Protein AF-A0A0R2PTE6-F1 (afdb_monomer_lite)

Foldseek 3Di:
DDDDDDDPDPPVDDDDDDDDPAFPDKQDDPLCLPCCVVPPVPVNVVSVVSSVVVQVVQVPAQKHQNQADPSRITGMDGD

Sequence (79 aa):
MLVRWAVAGCNGVAPVAQHVAAAEWSISTPQDIEALRRHDRAAAAQWRAAQRVELRKAFAGGWKVAGVMSDGSYAVARA

Structure (mmCIF, N/CA/C/O backbone):
data_AF-A0A0R2PTE6-F1
#
_entry.id   AF-A0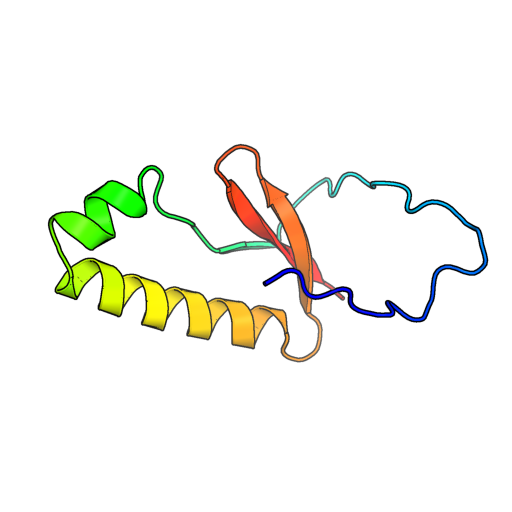A0R2PTE6-F1
#
loop_
_atom_site.group_PDB
_atom_site.id
_atom_site.type_symbol
_atom_site.label_atom_id
_atom_site.label_alt_id
_atom_site.label_comp_id
_atom_site.label_asym_id
_atom_site.label_entity_id
_atom_site.label_seq_id
_atom_site.pdbx_PDB_ins_code
_atom_site.Cartn_x
_atom_site.Cartn_y
_atom_site.Cartn_z
_atom_site.occupancy
_atom_site.B_iso_or_equiv
_atom_site.auth_seq_id
_atom_site.auth_comp_id
_atom_site.auth_asym_id
_atom_site.auth_atom_id
_atom_site.pdbx_PDB_model_num
ATOM 1 N N . MET A 1 1 ? -25.458 -2.395 -8.991 1.00 40.53 1 MET A N 1
ATOM 2 C CA . MET A 1 1 ? -24.937 -1.657 -10.162 1.00 40.53 1 MET A CA 1
ATOM 3 C C . MET A 1 1 ? -23.573 -2.235 -10.495 1.00 40.53 1 MET A C 1
ATOM 5 O O . MET A 1 1 ? -22.718 -2.228 -9.619 1.00 40.53 1 MET A O 1
ATOM 9 N N . LEU A 1 2 ? -23.396 -2.810 -11.685 1.00 40.16 2 LEU A N 1
ATOM 10 C CA . LEU A 1 2 ? -22.128 -3.410 -12.109 1.00 40.16 2 LEU A CA 1
ATOM 11 C C . LEU A 1 2 ? -21.460 -2.451 -13.095 1.00 40.16 2 LEU A C 1
ATOM 13 O O . LEU A 1 2 ? -22.096 -2.030 -14.058 1.00 40.16 2 LEU A O 1
ATOM 17 N N . VAL A 1 3 ? -20.209 -2.077 -12.838 1.00 45.19 3 VAL A N 1
ATOM 18 C CA . VAL A 1 3 ? -19.438 -1.201 -13.729 1.00 45.19 3 VAL A CA 1
ATOM 19 C C . VAL A 1 3 ? -18.361 -2.042 -14.394 1.00 45.19 3 VAL A C 1
ATOM 21 O O . VAL A 1 3 ? -17.596 -2.722 -13.713 1.00 45.19 3 VAL A O 1
ATOM 24 N N . ARG A 1 4 ? -18.299 -1.989 -15.725 1.00 60.22 4 ARG A N 1
ATOM 25 C CA . ARG A 1 4 ? -17.235 -2.600 -16.520 1.00 60.22 4 ARG A CA 1
ATOM 26 C C . ARG A 1 4 ? -16.335 -1.495 -17.053 1.00 60.22 4 ARG A C 1
ATOM 28 O O . ARG A 1 4 ? -16.811 -0.578 -17.713 1.00 60.22 4 ARG A O 1
ATOM 35 N N . TRP A 1 5 ? -15.042 -1.617 -16.795 1.00 63.62 5 TRP A N 1
ATOM 36 C CA . TRP A 1 5 ? -14.029 -0.714 -17.327 1.00 63.62 5 TRP A CA 1
ATOM 37 C C . TRP A 1 5 ? -13.395 -1.335 -18.569 1.00 63.62 5 TRP A C 1
ATOM 39 O O . TRP A 1 5 ? -13.037 -2.514 -18.566 1.00 63.62 5 TRP A O 1
ATOM 49 N N . ALA A 1 6 ? -13.269 -0.551 -19.640 1.00 62.06 6 ALA A N 1
ATOM 50 C CA . ALA A 1 6 ? -12.464 -0.931 -20.791 1.00 62.06 6 ALA A CA 1
ATOM 51 C C . ALA A 1 6 ? -10.989 -0.706 -20.432 1.00 62.06 6 ALA A C 1
ATOM 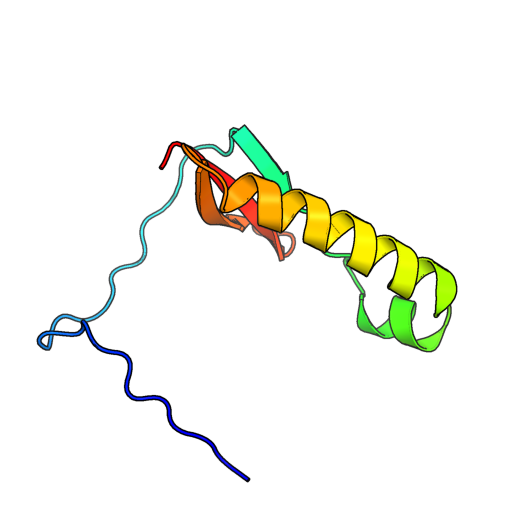53 O O . ALA A 1 6 ? -10.495 0.417 -20.483 1.00 62.06 6 ALA A O 1
ATOM 54 N N . VAL A 1 7 ? -10.299 -1.765 -20.008 1.00 66.69 7 VAL A N 1
ATOM 55 C CA . VAL A 1 7 ? -8.855 -1.707 -19.764 1.00 66.69 7 VAL A CA 1
ATOM 56 C C . VAL A 1 7 ? -8.153 -1.764 -21.121 1.00 66.69 7 VAL A C 1
ATOM 58 O O . VAL A 1 7 ? -8.129 -2.808 -21.770 1.00 66.69 7 VAL A O 1
ATOM 61 N N . ALA A 1 8 ? -7.625 -0.630 -21.580 1.00 63.31 8 ALA A N 1
ATOM 62 C CA . ALA A 1 8 ? -6.777 -0.584 -22.768 1.00 63.31 8 ALA A CA 1
ATOM 63 C C . ALA A 1 8 ? -5.452 -1.325 -22.496 1.00 63.31 8 ALA A C 1
ATOM 65 O O . ALA A 1 8 ? -4.877 -1.174 -21.421 1.00 63.31 8 ALA A O 1
ATOM 66 N N . GLY A 1 9 ? -4.967 -2.116 -23.461 1.00 62.19 9 GLY A N 1
ATOM 67 C CA . GLY A 1 9 ? -3.635 -2.746 -23.405 1.00 62.19 9 GLY A CA 1
ATOM 68 C C . GLY A 1 9 ? -3.600 -4.276 -23.442 1.00 62.19 9 GLY A C 1
ATOM 69 O O . GLY A 1 9 ? -2.522 -4.854 -23.537 1.00 62.19 9 GLY A O 1
ATOM 70 N N . CYS A 1 10 ? -4.747 -4.957 -23.427 1.00 58.12 10 CYS A N 1
ATOM 71 C CA . CYS A 1 10 ? -4.781 -6.407 -23.621 1.00 58.12 10 CYS A CA 1
ATOM 72 C C . CYS A 1 10 ? -4.976 -6.697 -25.114 1.00 58.12 10 CYS A C 1
ATOM 74 O O . CYS A 1 10 ? -6.109 -6.844 -25.569 1.00 58.12 10 CYS A O 1
ATOM 76 N N . ASN A 1 11 ? -3.893 -6.772 -25.892 1.00 67.88 11 ASN A N 1
ATOM 77 C CA . ASN A 1 11 ? -3.918 -7.117 -27.326 1.00 67.88 11 ASN A CA 1
ATOM 78 C C . ASN A 1 11 ? -4.283 -8.606 -27.563 1.00 67.88 11 ASN A C 1
ATOM 80 O O . ASN A 1 11 ? -3.650 -9.286 -28.362 1.00 67.88 11 ASN A O 1
ATOM 84 N N . GLY A 1 12 ? -5.228 -9.159 -26.796 1.00 71.88 12 GLY A N 1
ATOM 85 C CA . GLY A 1 12 ? -5.540 -10.590 -26.756 1.00 71.88 12 GLY A CA 1
ATOM 86 C C . GLY A 1 12 ? -4.540 -11.446 -25.968 1.00 71.88 12 GLY A C 1
ATOM 87 O O . GLY A 1 12 ? -4.764 -12.642 -25.815 1.00 71.88 12 GLY A O 1
ATOM 88 N N . VAL A 1 13 ? -3.464 -10.858 -25.432 1.00 73.69 13 VAL A N 1
ATOM 89 C CA . VAL A 1 13 ? -2.498 -11.566 -24.579 1.00 73.69 13 VAL A CA 1
ATOM 90 C C . VAL A 1 13 ? -3.015 -11.595 -23.143 1.00 73.69 13 VAL A C 1
ATOM 92 O O . VAL A 1 13 ? -3.304 -10.547 -22.562 1.00 73.69 13 VAL A O 1
ATOM 95 N N . ALA A 1 14 ? -3.132 -12.794 -22.571 1.00 73.38 14 ALA A N 1
ATOM 96 C CA . ALA A 1 14 ? -3.490 -12.959 -21.169 1.00 73.38 14 ALA A CA 1
ATOM 97 C C . ALA A 1 14 ? -2.380 -12.384 -20.266 1.00 73.38 14 ALA A C 1
ATOM 99 O O . ALA A 1 14 ? -1.199 -12.624 -20.533 1.00 73.38 14 ALA A O 1
ATOM 100 N N . PRO A 1 15 ? -2.719 -11.644 -19.197 1.00 71.88 15 PRO A N 1
ATOM 101 C CA . PRO A 1 15 ? -1.721 -11.167 -18.252 1.00 71.88 15 PRO A CA 1
ATOM 102 C C . PRO A 1 15 ? -1.021 -12.360 -17.590 1.00 71.88 15 PRO A C 1
ATOM 104 O O . PRO A 1 15 ? -1.673 -13.261 -17.064 1.00 71.88 15 PRO A O 1
ATOM 107 N N . VAL A 1 16 ? 0.311 -12.355 -17.608 1.00 78.38 16 VAL A N 1
ATOM 108 C CA . VAL A 1 16 ? 1.138 -13.356 -16.926 1.00 78.38 16 VAL A CA 1
ATOM 109 C C . VAL A 1 16 ? 1.636 -12.752 -15.621 1.00 78.38 16 VAL A C 1
ATOM 111 O O . VAL A 1 16 ? 2.259 -11.689 -15.624 1.00 78.38 16 VAL A O 1
ATOM 114 N N . ALA A 1 17 ? 1.360 -13.420 -14.502 1.00 76.62 17 ALA A N 1
ATOM 115 C CA . ALA A 1 17 ? 1.901 -13.017 -13.211 1.00 76.62 17 ALA A CA 1
ATOM 116 C C . ALA A 1 17 ? 3.412 -13.282 -13.168 1.00 76.62 17 ALA A C 1
ATOM 118 O O . ALA A 1 17 ? 3.882 -14.336 -13.596 1.00 76.62 17 ALA A O 1
ATOM 119 N N . GLN A 1 18 ? 4.167 -12.331 -12.627 1.00 80.69 18 GLN A N 1
ATOM 120 C CA . GLN A 1 18 ? 5.596 -12.481 -12.370 1.00 80.69 18 GLN A CA 1
ATOM 121 C C . GLN A 1 18 ? 5.846 -12.371 -10.871 1.00 80.69 18 GLN A C 1
ATOM 123 O O . GLN A 1 18 ? 5.219 -11.562 -10.187 1.00 80.69 18 GLN A O 1
ATOM 128 N N . HIS A 1 19 ? 6.769 -13.185 -10.365 1.00 81.94 19 HIS A N 1
ATOM 129 C CA . HIS A 1 19 ? 7.226 -13.071 -8.989 1.00 81.94 19 HIS A CA 1
ATOM 130 C C . HIS A 1 19 ? 8.293 -11.987 -8.881 1.00 81.94 19 HIS A C 1
ATOM 132 O O . HIS A 1 19 ? 9.273 -11.976 -9.624 1.00 81.94 19 HIS A O 1
ATOM 138 N N . VAL A 1 20 ? 8.111 -11.103 -7.907 1.00 81.44 20 VAL A N 1
ATOM 139 C CA . VAL A 1 20 ? 9.123 -10.132 -7.503 1.00 81.44 20 VAL A CA 1
ATOM 140 C C . VAL A 1 20 ? 9.935 -10.768 -6.380 1.00 81.44 20 VAL A C 1
ATOM 142 O O . VAL A 1 20 ? 9.381 -11.111 -5.340 1.00 81.44 20 VAL A O 1
ATOM 145 N N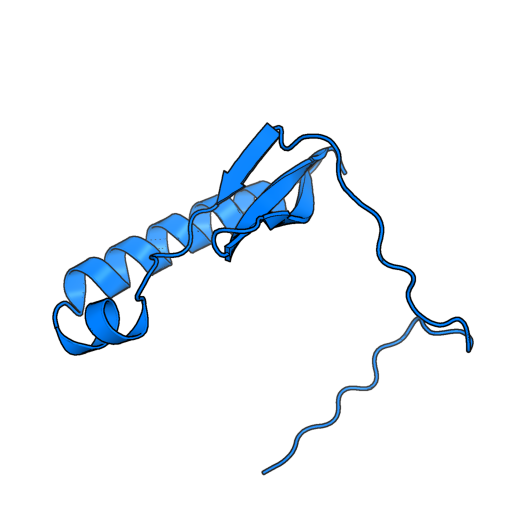 . ALA A 1 21 ? 11.237 -10.960 -6.602 1.00 83.12 21 ALA A N 1
ATOM 146 C CA . ALA A 1 21 ? 12.100 -11.670 -5.655 1.00 83.12 21 ALA A CA 1
ATOM 147 C C . ALA A 1 21 ? 12.361 -10.883 -4.359 1.00 83.12 21 ALA A C 1
ATOM 149 O O . ALA A 1 21 ? 12.557 -11.489 -3.309 1.00 83.12 21 ALA A O 1
ATOM 150 N N . ALA A 1 22 ? 12.370 -9.548 -4.429 1.00 87.06 22 ALA A N 1
ATOM 151 C CA . ALA A 1 22 ? 12.626 -8.678 -3.288 1.00 87.06 22 ALA A CA 1
ATOM 152 C C . ALA A 1 22 ? 11.892 -7.339 -3.422 1.00 87.06 22 ALA A C 1
ATOM 154 O O . ALA A 1 22 ? 11.738 -6.807 -4.524 1.00 87.06 22 ALA A O 1
ATOM 155 N N . ALA A 1 23 ? 11.474 -6.794 -2.283 1.00 93.94 23 ALA A N 1
ATOM 156 C CA . ALA A 1 23 ? 10.931 -5.449 -2.166 1.00 93.94 23 ALA A CA 1
ATOM 157 C C . ALA A 1 23 ? 11.969 -4.540 -1.498 1.00 93.94 23 ALA A C 1
ATOM 159 O O . ALA A 1 23 ? 12.627 -4.957 -0.548 1.00 93.94 23 ALA A O 1
ATOM 160 N N . GLU A 1 24 ? 12.079 -3.300 -1.967 1.00 95.62 24 GLU A N 1
ATOM 161 C CA . GLU A 1 24 ? 12.886 -2.270 -1.301 1.00 95.62 24 GLU A CA 1
ATOM 162 C C . GLU A 1 24 ? 12.222 -1.855 0.021 1.00 95.62 24 GLU A C 1
ATOM 164 O O . GLU A 1 24 ? 12.878 -1.674 1.043 1.00 95.62 24 GLU A O 1
ATOM 169 N N . TRP A 1 25 ? 10.890 -1.743 0.011 1.00 96.44 25 TRP A N 1
ATOM 170 C CA . TRP A 1 25 ? 10.071 -1.634 1.214 1.00 96.44 25 TRP A CA 1
ATOM 171 C C . TRP A 1 25 ? 8.657 -2.158 0.963 1.00 96.44 25 TRP A C 1
ATOM 173 O O . TRP A 1 25 ? 8.263 -2.429 -0.178 1.00 96.44 25 TRP A O 1
ATOM 183 N N . SER A 1 26 ? 7.878 -2.267 2.040 1.00 96.25 26 SER A N 1
ATOM 184 C CA . SER A 1 26 ? 6.472 -2.646 1.986 1.00 96.25 26 SER A CA 1
ATOM 185 C C . SER A 1 26 ? 5.536 -1.569 2.527 1.00 96.25 26 SER A C 1
ATOM 187 O O . SER A 1 26 ? 5.893 -0.776 3.398 1.00 96.25 26 SER A O 1
ATOM 189 N N . ILE A 1 27 ? 4.312 -1.542 1.997 1.00 96.88 27 ILE A N 1
ATOM 190 C CA . ILE A 1 27 ? 3.229 -0.676 2.474 1.00 96.88 27 ILE A CA 1
ATOM 191 C C . ILE A 1 27 ? 2.175 -1.562 3.131 1.00 96.88 27 ILE A C 1
ATOM 193 O O . ILE A 1 27 ? 1.428 -2.264 2.444 1.00 96.88 27 ILE A O 1
ATOM 197 N N . SER A 1 28 ? 2.126 -1.540 4.461 1.00 95.00 28 SER A N 1
ATOM 198 C CA . SER A 1 28 ? 1.321 -2.481 5.238 1.00 95.00 28 SER A CA 1
ATOM 199 C C . SER A 1 28 ? -0.187 -2.236 5.138 1.00 95.00 28 SER A C 1
ATOM 201 O O . SER A 1 28 ? -0.685 -1.104 5.214 1.00 95.00 28 SER A O 1
ATOM 203 N N . THR A 1 29 ? -0.919 -3.344 5.061 1.00 92.19 29 THR A N 1
ATOM 204 C CA . THR A 1 29 ? -2.366 -3.408 5.275 1.00 92.19 29 THR A CA 1
ATOM 205 C C . THR A 1 29 ? -2.614 -4.080 6.632 1.00 92.19 29 THR A C 1
ATOM 207 O O . THR A 1 29 ? -1.995 -5.105 6.902 1.00 92.19 29 THR A O 1
ATOM 210 N N . PRO A 1 30 ? -3.472 -3.532 7.513 1.00 93.19 30 PRO A N 1
ATOM 211 C CA . PRO A 1 30 ? -3.835 -4.177 8.764 1.00 93.19 30 PRO A CA 1
ATOM 212 C C . PRO A 1 30 ? -4.461 -5.540 8.493 1.00 93.19 30 PRO A C 1
ATOM 214 O O . PRO A 1 30 ? -5.294 -5.658 7.594 1.00 93.19 30 PRO A O 1
ATOM 217 N N . GLN A 1 31 ? -4.100 -6.532 9.305 1.00 91.06 31 GLN A N 1
ATOM 218 C CA . GLN A 1 31 ? -4.574 -7.909 9.157 1.00 91.06 31 GLN A CA 1
ATOM 219 C C . GLN A 1 31 ? -6.109 -8.010 9.180 1.00 91.06 31 GLN A C 1
ATOM 221 O O . GLN A 1 31 ? -6.680 -8.763 8.400 1.00 91.06 31 GLN A O 1
ATOM 226 N N . ASP A 1 32 ? -6.772 -7.211 10.026 1.00 94.50 32 ASP A N 1
ATOM 227 C CA . ASP A 1 32 ? -8.233 -7.095 10.078 1.00 94.50 32 ASP A CA 1
ATOM 228 C C . ASP A 1 32 ? -8.674 -5.624 9.988 1.00 94.50 32 ASP A C 1
ATOM 230 O O . ASP A 1 32 ? -9.002 -4.939 10.963 1.00 94.50 32 ASP A O 1
ATOM 234 N N . ILE A 1 33 ? -8.638 -5.106 8.763 1.00 92.38 33 ILE A N 1
ATOM 235 C CA . ILE A 1 33 ? -9.073 -3.744 8.451 1.00 92.38 33 ILE A CA 1
ATOM 236 C C . ILE A 1 33 ? -10.567 -3.515 8.732 1.00 92.38 33 ILE A C 1
ATOM 238 O O . ILE A 1 33 ? -10.978 -2.378 8.987 1.00 92.38 33 ILE A O 1
ATOM 242 N N . GLU A 1 34 ? -11.392 -4.560 8.674 1.00 96.00 34 GLU A N 1
ATOM 243 C CA . GLU A 1 34 ? -12.828 -4.446 8.915 1.00 96.00 34 GLU A CA 1
ATOM 244 C C . GLU A 1 34 ? -13.112 -4.223 10.397 1.00 96.00 34 GLU A C 1
ATOM 246 O O . GLU A 1 34 ? -13.834 -3.280 10.741 1.00 96.00 34 GLU A O 1
ATOM 251 N N . ALA A 1 35 ? -12.482 -5.013 11.271 1.00 97.31 35 ALA A N 1
ATOM 252 C CA . ALA A 1 35 ? -12.534 -4.805 12.711 1.00 97.31 35 ALA A CA 1
ATOM 253 C C . ALA A 1 35 ? -11.973 -3.431 13.090 1.00 97.31 35 ALA A C 1
ATOM 255 O O . ALA A 1 35 ? -12.641 -2.691 13.815 1.00 97.31 35 ALA A O 1
ATOM 256 N N . LEU A 1 36 ? -10.819 -3.031 12.535 1.00 96.38 36 LEU A N 1
ATOM 257 C CA . LEU A 1 36 ? -10.246 -1.702 12.779 1.00 96.38 36 LEU A CA 1
ATOM 258 C C . LEU A 1 36 ? -11.251 -0.593 12.436 1.00 96.38 36 LEU A C 1
ATOM 260 O O . LEU A 1 36 ? -11.512 0.289 13.246 1.00 96.38 36 LEU A O 1
ATOM 264 N N . ARG A 1 37 ? -11.882 -0.656 11.259 1.00 95.81 37 ARG A N 1
ATOM 265 C CA . ARG A 1 37 ? -12.875 0.345 10.833 1.00 95.81 37 ARG A CA 1
ATOM 266 C C . ARG A 1 37 ? -14.128 0.356 11.707 1.00 95.81 37 ARG A C 1
ATOM 268 O O . ARG A 1 37 ? -14.727 1.421 11.878 1.00 95.81 37 ARG A O 1
ATOM 275 N N . ARG A 1 38 ? -14.544 -0.807 12.218 1.00 97.69 38 ARG A N 1
ATOM 276 C CA . ARG A 1 38 ? -15.738 -0.949 13.061 1.00 97.69 38 ARG A CA 1
ATOM 277 C C . ARG A 1 38 ? -15.498 -0.432 14.476 1.00 97.69 38 ARG A C 1
ATOM 279 O O . ARG A 1 38 ? -16.371 0.245 15.014 1.00 97.69 38 ARG A O 1
ATOM 286 N N . HIS A 1 39 ? -14.341 -0.745 15.050 1.00 98.00 39 HIS A N 1
ATOM 287 C CA . HIS A 1 39 ? -14.064 -0.548 16.471 1.00 98.00 39 HIS A CA 1
ATOM 288 C C . HIS A 1 39 ? -13.215 0.695 16.763 1.00 98.00 39 HIS A C 1
ATOM 290 O O . HIS A 1 39 ? -13.381 1.283 17.826 1.00 98.00 39 HIS A O 1
ATOM 296 N N . ASP A 1 40 ? -12.384 1.150 15.819 1.00 97.56 40 ASP A N 1
ATOM 297 C CA . ASP A 1 40 ? -11.554 2.347 15.979 1.00 97.56 40 ASP A CA 1
ATOM 298 C C . ASP A 1 40 ? -11.442 3.155 14.675 1.00 97.56 40 ASP A C 1
ATOM 300 O O . ASP A 1 40 ? -10.538 3.016 13.842 1.00 97.56 40 ASP A O 1
ATOM 304 N N . ARG A 1 41 ? -12.391 4.079 14.505 1.00 97.00 41 ARG A N 1
ATOM 305 C CA . ARG A 1 41 ? -12.441 4.958 13.330 1.00 97.00 41 ARG A CA 1
ATOM 306 C C . ARG A 1 41 ? -11.262 5.929 13.261 1.00 97.00 41 ARG A C 1
ATOM 308 O O . ARG 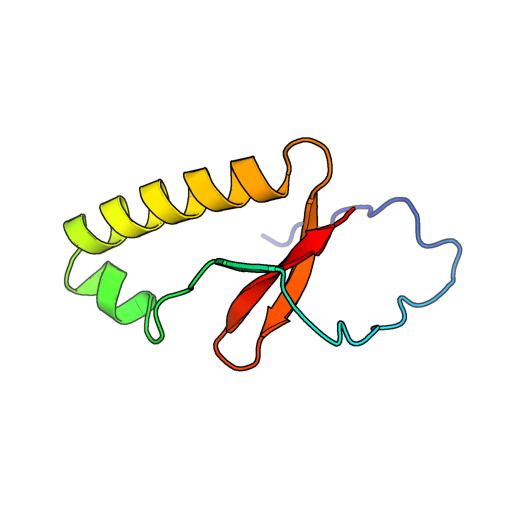A 1 41 ? -10.889 6.322 12.152 1.00 97.00 41 ARG A O 1
ATOM 315 N N . ALA A 1 42 ? -10.707 6.334 14.403 1.00 97.94 42 ALA A N 1
ATOM 316 C CA . ALA A 1 42 ? -9.600 7.281 14.454 1.00 97.94 42 ALA A CA 1
ATOM 317 C C . ALA A 1 42 ? -8.313 6.607 13.967 1.00 97.94 42 ALA A C 1
ATOM 319 O O . ALA A 1 42 ? -7.683 7.106 13.029 1.00 97.94 42 ALA A O 1
ATOM 320 N N . ALA A 1 43 ? -8.002 5.418 14.490 1.00 96.69 43 ALA A N 1
ATOM 321 C CA . ALA A 1 43 ? -6.887 4.610 14.011 1.00 96.69 43 ALA A CA 1
ATOM 322 C C . ALA A 1 43 ? -7.057 4.232 12.530 1.00 96.69 43 ALA A C 1
ATOM 324 O O . ALA A 1 43 ? -6.121 4.364 11.740 1.00 96.69 43 ALA A O 1
ATOM 325 N N . ALA A 1 44 ? -8.273 3.879 12.093 1.00 97.56 44 ALA A N 1
ATOM 326 C CA . ALA A 1 44 ? -8.551 3.629 10.677 1.00 97.56 44 ALA A CA 1
ATOM 327 C C . ALA A 1 44 ? -8.315 4.869 9.788 1.00 97.56 44 ALA A C 1
ATOM 329 O O . ALA A 1 44 ? -7.926 4.744 8.622 1.00 97.56 44 ALA A O 1
ATOM 330 N N . ALA A 1 45 ? -8.583 6.079 10.285 1.00 97.38 45 ALA A N 1
ATOM 331 C CA . ALA A 1 45 ? -8.308 7.316 9.557 1.00 97.38 45 ALA A CA 1
ATOM 332 C C . ALA A 1 45 ? -6.808 7.613 9.477 1.00 97.38 45 ALA A C 1
ATOM 334 O O . ALA A 1 45 ? -6.320 7.925 8.387 1.00 97.38 45 ALA A O 1
ATOM 335 N N . GLN A 1 46 ? -6.091 7.451 10.589 1.00 97.00 46 GLN A N 1
ATOM 336 C CA . GLN A 1 46 ? -4.643 7.626 10.655 1.00 97.00 46 GLN A CA 1
ATOM 337 C C . GLN A 1 46 ? -3.926 6.650 9.719 1.00 97.00 46 GLN A C 1
ATOM 339 O O . GLN A 1 46 ? -3.116 7.071 8.892 1.00 97.00 46 GLN A O 1
ATOM 344 N N . TRP A 1 47 ? -4.301 5.370 9.761 1.00 95.62 47 TRP A N 1
ATOM 345 C CA . TRP A 1 47 ? -3.755 4.359 8.862 1.00 95.62 47 TRP A CA 1
ATOM 346 C C . TRP A 1 47 ? -3.985 4.720 7.386 1.00 95.62 47 TRP A C 1
ATOM 348 O O . TRP A 1 47 ? -3.040 4.721 6.600 1.00 95.62 47 TRP A O 1
ATOM 358 N N . ARG A 1 48 ? -5.206 5.121 6.994 1.00 96.88 48 ARG A N 1
ATOM 359 C CA . ARG A 1 48 ? -5.482 5.544 5.604 1.00 96.88 48 ARG A CA 1
ATOM 360 C C . ARG A 1 48 ? -4.665 6.765 5.184 1.00 96.88 48 ARG A C 1
ATOM 362 O O . ARG A 1 48 ? -4.384 6.929 3.996 1.00 96.88 48 ARG A O 1
ATOM 369 N N . ALA A 1 49 ? -4.368 7.679 6.105 1.00 97.31 49 ALA A N 1
ATOM 370 C CA . ALA A 1 49 ? -3.525 8.832 5.810 1.00 97.31 49 ALA A CA 1
ATOM 371 C C . ALA A 1 49 ? -2.079 8.386 5.545 1.00 97.31 49 ALA A C 1
ATOM 373 O O . ALA A 1 49 ? -1.546 8.708 4.485 1.00 97.31 49 ALA A O 1
ATOM 374 N N . ALA A 1 50 ? -1.508 7.571 6.438 1.00 96.38 50 ALA A N 1
ATOM 375 C CA . ALA A 1 50 ? -0.158 7.026 6.299 1.00 96.38 50 ALA A CA 1
ATOM 376 C C . ALA A 1 50 ? -0.002 6.179 5.025 1.00 96.38 50 ALA A C 1
ATOM 378 O O . ALA A 1 50 ? 0.895 6.423 4.222 1.00 96.38 50 ALA A O 1
ATOM 379 N N . GLN A 1 51 ? -0.940 5.263 4.763 1.00 96.31 51 GLN A N 1
ATOM 380 C CA . GLN A 1 51 ? -0.910 4.415 3.569 1.00 96.31 51 GLN A CA 1
ATOM 381 C C . GLN A 1 51 ? -0.910 5.244 2.275 1.00 96.31 51 GLN A C 1
ATOM 383 O O . GLN A 1 51 ? -0.195 4.931 1.327 1.00 96.31 51 GLN A O 1
ATOM 388 N N . ARG A 1 52 ? -1.686 6.336 2.224 1.00 96.75 52 ARG A N 1
ATOM 389 C CA . ARG A 1 52 ? -1.722 7.220 1.049 1.00 96.75 52 ARG A CA 1
ATOM 390 C C . ARG A 1 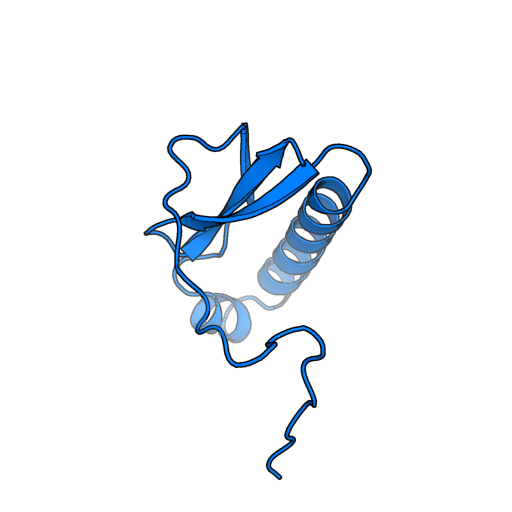52 ? -0.427 7.994 0.839 1.00 96.75 52 ARG A C 1
ATOM 392 O O . ARG A 1 52 ? -0.109 8.286 -0.309 1.00 96.75 52 ARG A O 1
ATOM 399 N N . VAL A 1 53 ? 0.294 8.343 1.902 1.00 96.38 53 VAL A N 1
ATOM 400 C CA . VAL A 1 53 ? 1.621 8.965 1.784 1.00 96.38 53 VAL A CA 1
ATOM 401 C C . VAL A 1 53 ? 2.593 7.987 1.127 1.00 96.38 53 VAL A C 1
ATOM 403 O O . VAL A 1 53 ? 3.204 8.329 0.115 1.00 96.38 53 VAL A O 1
ATOM 406 N N . GLU A 1 54 ? 2.645 6.749 1.614 1.00 96.38 54 GLU A N 1
ATOM 407 C CA . GLU A 1 54 ? 3.552 5.736 1.067 1.00 96.38 54 GLU A CA 1
ATOM 408 C C . GLU A 1 54 ? 3.191 5.323 -0.363 1.00 96.38 54 GLU A C 1
ATOM 410 O O . GLU A 1 54 ? 4.072 5.199 -1.211 1.00 96.38 54 GLU A O 1
ATOM 415 N N . LEU A 1 55 ? 1.898 5.190 -0.680 1.00 96.12 55 LEU A N 1
ATOM 416 C CA . LEU A 1 55 ? 1.461 4.910 -2.050 1.00 96.12 55 LEU A CA 1
ATOM 417 C C . LEU A 1 55 ? 1.844 6.045 -3.004 1.00 96.12 55 LEU A C 1
ATOM 419 O O . LEU A 1 55 ? 2.331 5.786 -4.099 1.00 96.12 55 LEU A O 1
ATOM 423 N N . ARG A 1 56 ? 1.694 7.310 -2.591 1.00 95.94 56 ARG A N 1
ATOM 424 C CA . ARG A 1 56 ? 2.143 8.449 -3.407 1.00 95.94 56 ARG A CA 1
ATOM 425 C C . ARG A 1 56 ? 3.646 8.413 -3.651 1.00 95.94 56 ARG A C 1
ATOM 427 O O . ARG A 1 56 ? 4.060 8.685 -4.769 1.00 95.94 56 ARG A O 1
ATOM 434 N N . LYS A 1 57 ? 4.447 8.052 -2.644 1.00 94.38 57 LYS A N 1
ATOM 435 C CA . LYS A 1 57 ? 5.896 7.859 -2.799 1.00 94.38 57 LYS A CA 1
ATOM 436 C C . LYS A 1 57 ? 6.207 6.723 -3.778 1.00 94.38 57 LYS A C 1
ATOM 438 O O . LYS A 1 57 ? 7.065 6.896 -4.635 1.00 94.38 57 LYS A O 1
ATOM 443 N N . ALA A 1 58 ? 5.490 5.603 -3.689 1.00 95.38 58 ALA A N 1
ATOM 444 C CA . ALA A 1 58 ? 5.651 4.464 -4.593 1.00 95.38 58 ALA A CA 1
ATOM 445 C C . ALA A 1 58 ? 5.224 4.766 -6.040 1.00 95.38 58 ALA A C 1
ATOM 447 O O . ALA A 1 58 ? 5.687 4.092 -6.951 1.00 95.38 58 ALA A O 1
ATOM 448 N N . PHE A 1 59 ? 4.353 5.756 -6.252 1.00 92.19 59 PHE A N 1
ATOM 449 C CA . PHE A 1 59 ? 3.968 6.244 -7.581 1.00 92.19 59 PHE A CA 1
ATOM 450 C C . PHE A 1 59 ? 4.787 7.455 -8.046 1.00 92.19 59 PHE A C 1
ATOM 452 O O . PHE A 1 59 ? 4.650 7.890 -9.189 1.00 92.19 59 PHE A O 1
ATOM 459 N N . ALA A 1 60 ? 5.622 8.018 -7.172 1.00 88.56 60 ALA A N 1
ATOM 460 C CA . ALA A 1 60 ? 6.560 9.070 -7.525 1.00 88.56 60 ALA A CA 1
ATOM 461 C C . ALA A 1 60 ? 7.805 8.473 -8.202 1.00 88.56 60 ALA A C 1
ATOM 463 O O . ALA A 1 60 ? 8.110 7.287 -8.071 1.00 88.56 60 ALA A O 1
ATOM 464 N N . GLY A 1 61 ? 8.515 9.314 -8.956 1.00 79.69 61 GLY A N 1
ATOM 465 C CA . GLY A 1 61 ? 9.554 8.900 -9.900 1.00 79.69 61 GLY A CA 1
ATOM 466 C C . GLY A 1 61 ? 10.555 7.869 -9.363 1.00 79.69 61 GLY A C 1
ATOM 467 O O . GLY A 1 61 ? 11.163 8.049 -8.307 1.00 79.69 61 GLY A O 1
ATOM 468 N N . GLY A 1 62 ? 10.753 6.809 -10.153 1.00 92.88 62 GLY A N 1
ATOM 469 C CA . GLY A 1 62 ? 11.732 5.748 -9.913 1.00 92.88 62 GLY A CA 1
ATOM 470 C C . GLY A 1 62 ? 11.207 4.541 -9.140 1.00 92.88 62 GLY A C 1
ATOM 471 O O . GLY A 1 62 ? 11.965 3.592 -8.967 1.00 92.88 62 GLY A O 1
ATOM 472 N N . TRP A 1 63 ? 9.947 4.540 -8.707 1.00 95.56 63 TRP A N 1
ATOM 473 C CA . TRP A 1 63 ? 9.355 3.443 -7.942 1.00 95.56 63 TRP A CA 1
ATOM 474 C C . TRP A 1 63 ? 8.050 2.951 -8.569 1.00 95.56 63 TRP A C 1
ATOM 476 O O . TRP A 1 63 ? 7.415 3.657 -9.354 1.00 95.56 63 TRP A O 1
ATOM 486 N N . LYS A 1 64 ? 7.669 1.718 -8.227 1.00 93.81 64 LYS A N 1
ATOM 487 C CA . LYS A 1 64 ? 6.366 1.136 -8.556 1.00 93.81 64 LYS A CA 1
ATOM 488 C C . LYS A 1 64 ? 5.918 0.145 -7.490 1.00 93.81 64 LYS A C 1
ATOM 490 O O . LYS A 1 64 ? 6.735 -0.571 -6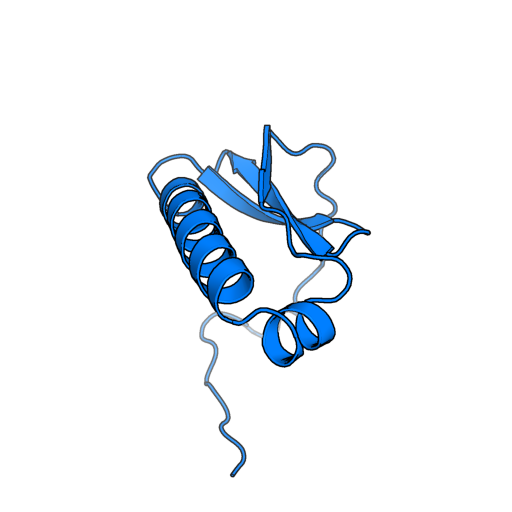.910 1.00 93.81 64 LYS A O 1
ATOM 495 N N . VAL A 1 65 ? 4.604 0.038 -7.300 1.00 94.94 65 VAL A N 1
ATOM 496 C CA . VAL A 1 65 ? 4.013 -1.130 -6.635 1.00 94.94 65 VAL A CA 1
ATOM 497 C C . VAL A 1 65 ? 4.196 -2.326 -7.567 1.00 94.94 65 VAL A C 1
ATOM 499 O O . VAL A 1 65 ? 3.633 -2.356 -8.659 1.00 94.94 65 VAL A O 1
ATOM 502 N N . ALA A 1 66 ? 5.026 -3.277 -7.151 1.00 93.75 66 ALA A N 1
ATOM 503 C CA . ALA A 1 66 ? 5.453 -4.403 -7.975 1.00 93.75 66 ALA A CA 1
ATOM 504 C C . ALA A 1 66 ? 4.662 -5.688 -7.678 1.00 93.75 66 ALA A C 1
ATOM 506 O O . ALA A 1 66 ? 4.667 -6.613 -8.485 1.00 93.75 66 ALA A O 1
ATOM 507 N N . GLY A 1 67 ? 3.955 -5.741 -6.546 1.00 92.88 67 GLY A N 1
ATOM 508 C CA . GLY A 1 67 ? 3.117 -6.879 -6.186 1.00 92.88 67 GLY A CA 1
ATOM 509 C C . GLY A 1 67 ? 2.467 -6.739 -4.814 1.00 92.88 67 GLY A C 1
ATOM 510 O O . GLY A 1 67 ? 2.560 -5.697 -4.161 1.00 92.88 67 GLY A O 1
ATOM 511 N N . VAL A 1 68 ? 1.818 -7.819 -4.386 1.00 93.19 68 VAL A N 1
ATOM 512 C CA . VAL A 1 68 ? 1.221 -7.979 -3.056 1.00 93.19 68 VAL A CA 1
ATOM 513 C C . VAL A 1 68 ? 1.919 -9.149 -2.368 1.00 93.19 68 VAL A C 1
ATOM 515 O O . VAL A 1 68 ? 2.103 -10.203 -2.976 1.00 93.19 68 VAL A O 1
ATOM 518 N N . MET A 1 69 ? 2.344 -8.945 -1.126 1.00 91.94 69 MET A N 1
ATOM 519 C CA . MET A 1 69 ? 2.982 -9.967 -0.301 1.00 91.94 69 MET A CA 1
ATOM 520 C C . MET A 1 69 ? 1.932 -10.880 0.344 1.00 91.94 69 MET A C 1
ATOM 522 O O . MET A 1 69 ? 0.739 -10.579 0.347 1.00 91.94 69 MET A O 1
ATOM 526 N N . SER A 1 70 ? 2.363 -12.010 0.907 1.00 90.62 70 SER A N 1
ATOM 527 C CA . SER A 1 70 ? 1.463 -13.009 1.504 1.00 90.62 70 SER A CA 1
ATOM 528 C C . SER A 1 70 ? 0.624 -12.482 2.675 1.00 90.62 70 SER A C 1
ATOM 530 O O . SER A 1 70 ? -0.415 -13.054 2.982 1.00 90.62 70 SER A O 1
ATOM 532 N N . ASP A 1 71 ? 1.062 -11.403 3.324 1.00 90.56 71 ASP A N 1
ATOM 533 C CA . ASP A 1 71 ? 0.349 -10.721 4.410 1.00 90.56 71 ASP A CA 1
ATOM 534 C C . ASP A 1 71 ? -0.615 -9.620 3.916 1.00 90.56 71 ASP A C 1
ATOM 536 O O . ASP A 1 71 ? -1.229 -8.922 4.722 1.00 90.56 71 ASP A O 1
ATOM 540 N N . GLY A 1 72 ? -0.750 -9.437 2.597 1.00 90.94 72 GLY A N 1
ATOM 541 C CA . GLY A 1 72 ? -1.611 -8.416 1.997 1.00 90.94 72 GLY A CA 1
ATOM 542 C C . GLY A 1 72 ? -1.009 -7.006 1.963 1.00 90.94 72 GLY A C 1
ATOM 543 O O . GLY A 1 72 ? -1.709 -6.045 1.619 1.00 90.94 72 GLY A O 1
ATOM 544 N N . SER A 1 73 ? 0.268 -6.846 2.312 1.00 94.06 73 SER A N 1
ATOM 545 C CA . SER A 1 73 ? 0.993 -5.591 2.110 1.00 94.06 73 SER A CA 1
ATOM 546 C C . SER A 1 73 ? 1.501 -5.455 0.670 1.00 94.06 73 SER A C 1
ATOM 548 O O . SER A 1 73 ? 1.672 -6.436 -0.055 1.00 94.06 73 SER A O 1
ATOM 550 N N . TYR A 1 74 ? 1.729 -4.222 0.223 1.00 95.62 74 TYR A N 1
ATOM 551 C CA . TYR A 1 74 ? 2.235 -3.963 -1.125 1.00 95.62 74 TYR A CA 1
ATOM 552 C C . TYR A 1 74 ? 3.759 -3.984 -1.140 1.00 95.62 74 TYR A C 1
ATOM 554 O O . TYR A 1 74 ? 4.379 -3.297 -0.333 1.00 95.62 74 TYR A O 1
ATOM 562 N N . ALA A 1 75 ? 4.352 -4.707 -2.089 1.00 95.50 75 ALA A N 1
ATOM 563 C CA . ALA A 1 75 ? 5.786 -4.679 -2.354 1.00 95.50 75 ALA A CA 1
ATOM 564 C C . ALA A 1 75 ? 6.125 -3.504 -3.279 1.00 95.50 75 ALA A C 1
ATOM 566 O O . ALA A 1 75 ? 5.528 -3.367 -4.353 1.00 95.50 75 ALA A O 1
ATOM 567 N N . VAL A 1 76 ? 7.097 -2.678 -2.892 1.00 96.38 76 VAL A N 1
ATOM 568 C CA . VAL A 1 76 ? 7.595 -1.581 -3.728 1.00 96.38 76 VAL A CA 1
ATOM 569 C C . VAL A 1 76 ? 8.994 -1.904 -4.234 1.00 96.38 76 VAL A C 1
ATOM 571 O O . VAL A 1 76 ? 9.860 -2.335 -3.475 1.00 96.38 76 VAL A O 1
ATOM 574 N N . ALA A 1 77 ? 9.206 -1.696 -5.530 1.00 94.56 77 ALA A N 1
ATOM 575 C CA . ALA A 1 77 ? 10.486 -1.901 -6.197 1.00 94.56 77 ALA A CA 1
ATOM 576 C C . ALA A 1 77 ? 10.780 -0.742 -7.154 1.00 94.56 77 ALA A C 1
ATOM 578 O O . ALA A 1 77 ? 9.916 0.100 -7.423 1.00 94.56 77 ALA A O 1
ATOM 579 N N . ARG A 1 78 ? 12.008 -0.692 -7.675 1.00 92.44 78 ARG A N 1
ATOM 580 C CA . ARG A 1 78 ? 12.394 0.290 -8.693 1.00 92.44 78 ARG A CA 1
ATOM 581 C C . ARG A 1 78 ? 11.536 0.112 -9.959 1.00 92.44 78 ARG A C 1
ATOM 583 O O . ARG A 1 78 ? 11.207 -1.020 -10.324 1.00 92.44 78 ARG A O 1
ATOM 590 N N . ALA A 1 79 ? 11.140 1.229 -10.573 1.00 86.31 79 ALA A N 1
ATOM 591 C CA . ALA A 1 79 ? 10.325 1.248 -11.792 1.00 86.31 79 ALA A CA 1
ATOM 592 C C . ALA A 1 79 ? 11.052 0.615 -12.983 1.00 86.31 79 ALA A C 1
ATOM 594 O O . ALA A 1 79 ? 12.234 0.963 -13.190 1.00 86.31 79 ALA A O 1
#

pLDDT: mean 87.09, std 14.1, range [40.16, 98.0]

Secondary structure (DSSP, 8-state):
-------TT-SSPPPPP---S--SEEE---TTHHHHHHH-HHHHHHHHHHHHHHHHHHHSTTEEEEEE-TTSPEEEEE-

Radius of gyration: 15.71 Å; chains: 1; bounding box: 38×22×44 Å